Protein AF-A0A6J7XWM8-F1 (afdb_monomer_lite)

pLDDT: mean 73.77, std 18.34, range [43.09, 97.12]

Organism: NCBI:txid449393

Secondary structure (DSSP, 8-state):
-----------TT--HHHHHIIIIIHHHHHHHHHHHHHHHHHHHHHHHHHHHHHHT-

Foldseek 3Di:
DDPPPCPVPVPPPQDPVNCCCPVPVVVVVVVVVVVVVVVVVVVVVVVVVVVVVVVVD

Structure (mmCIF, N/CA/C/O backbone):
data_AF-A0A6J7XWM8-F1
#
_entry.id   AF-A0A6J7XWM8-F1
#
loop_
_atom_site.group_PDB
_atom_site.id
_atom_site.type_symbol
_atom_site.label_atom_id
_atom_site.label_alt_id
_atom_site.label_comp_id
_atom_site.label_asym_id
_atom_site.label_entity_id
_atom_site.label_seq_id
_atom_site.pdbx_PDB_ins_code
_atom_site.Cartn_x
_atom_site.Cartn_y
_atom_site.Cartn_z
_atom_site.occupancy
_atom_site.B_iso_or_equiv
_atom_site.auth_seq_id
_atom_site.auth_comp_id
_atom_site.auth_asym_id
_atom_site.auth_atom_id
_atom_site.pdbx_PDB_model_num
ATOM 1 N N . MET A 1 1 ? 12.965 30.587 -21.931 1.00 43.09 1 MET A N 1
ATOM 2 C CA . MET A 1 1 ? 13.384 29.290 -21.358 1.00 43.09 1 MET A CA 1
ATOM 3 C C . MET A 1 1 ? 12.310 28.867 -20.379 1.00 43.09 1 MET A C 1
ATOM 5 O O . MET A 1 1 ? 12.090 29.583 -19.414 1.00 43.09 1 MET A O 1
ATOM 9 N N . ILE A 1 2 ? 11.572 27.801 -20.682 1.00 49.78 2 ILE A N 1
ATOM 10 C CA . ILE A 1 2 ? 10.542 27.270 -19.785 1.00 49.78 2 ILE A CA 1
ATOM 11 C C . ILE A 1 2 ? 11.266 26.283 -18.870 1.00 49.78 2 ILE A C 1
ATOM 13 O O . ILE A 1 2 ? 11.781 25.282 -19.365 1.00 49.78 2 ILE A O 1
ATOM 17 N N . ASN A 1 3 ? 11.364 26.593 -17.573 1.00 53.75 3 ASN A N 1
ATOM 18 C CA . ASN A 1 3 ? 11.765 25.614 -16.566 1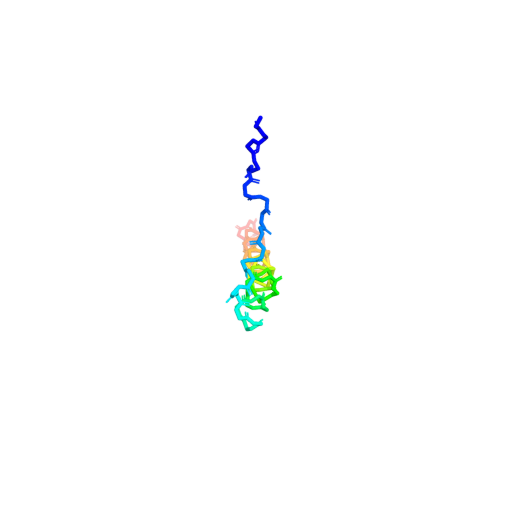.00 53.75 3 ASN A CA 1
ATOM 19 C C . ASN A 1 3 ? 10.690 24.531 -16.570 1.00 53.75 3 ASN A C 1
ATOM 21 O O . ASN A 1 3 ? 9.601 24.723 -16.034 1.00 53.75 3 ASN A O 1
ATOM 25 N N . GLN A 1 4 ? 10.968 23.431 -17.265 1.00 58.69 4 GLN A N 1
ATOM 26 C CA . GLN A 1 4 ? 10.179 22.222 -17.139 1.00 58.69 4 GLN A CA 1
ATOM 27 C C . GLN A 1 4 ? 10.522 21.630 -15.780 1.00 58.69 4 GLN A C 1
ATOM 29 O O . GLN A 1 4 ? 11.422 20.806 -15.651 1.00 58.69 4 GLN A O 1
ATOM 34 N N . GLU A 1 5 ? 9.831 22.133 -14.758 1.00 58.25 5 GLU A N 1
ATOM 35 C CA . GLU A 1 5 ? 9.598 21.409 -13.517 1.00 58.25 5 GLU A CA 1
ATOM 36 C C . GLU A 1 5 ? 9.350 19.951 -13.910 1.00 58.25 5 GLU A C 1
ATOM 38 O O . GLU A 1 5 ? 8.486 19.683 -14.749 1.00 58.25 5 GLU A O 1
ATOM 43 N N . GLN A 1 6 ? 10.182 19.051 -13.383 1.00 55.12 6 GLN A N 1
ATOM 44 C CA . GLN A 1 6 ? 10.146 17.603 -13.566 1.00 55.12 6 GLN A CA 1
ATOM 45 C C . GLN A 1 6 ? 8.758 17.051 -13.226 1.00 55.12 6 GLN A C 1
ATOM 47 O O . GLN A 1 6 ? 8.522 16.486 -12.163 1.00 55.12 6 GLN A O 1
ATOM 52 N N . GLY A 1 7 ? 7.809 17.219 -14.141 1.00 54.16 7 GLY A N 1
ATOM 53 C CA . GLY A 1 7 ? 6.511 16.586 -14.085 1.00 54.16 7 GLY A CA 1
ATOM 54 C C . GLY A 1 7 ? 6.750 15.116 -14.324 1.00 54.16 7 GLY A C 1
ATOM 55 O O . GLY A 1 7 ? 6.952 14.763 -15.475 1.00 54.16 7 GLY A O 1
ATOM 56 N N . ALA A 1 8 ? 6.817 14.336 -13.236 1.00 59.00 8 ALA A N 1
ATOM 57 C CA . ALA A 1 8 ? 6.971 12.881 -13.157 1.00 59.00 8 ALA A CA 1
ATOM 58 C C . ALA A 1 8 ? 7.278 12.222 -14.510 1.00 59.00 8 ALA A C 1
ATOM 60 O O . ALA A 1 8 ? 6.476 11.457 -15.047 1.00 59.00 8 ALA A O 1
ATOM 61 N N . VAL A 1 9 ? 8.427 12.571 -15.094 1.00 55.28 9 VAL A N 1
ATOM 62 C CA . VAL A 1 9 ? 8.856 11.959 -16.338 1.00 55.28 9 VAL A CA 1
ATOM 63 C C . VAL A 1 9 ? 9.269 10.582 -15.880 1.00 55.28 9 VAL A C 1
ATOM 65 O O . VAL A 1 9 ? 10.252 10.452 -15.152 1.00 55.28 9 VAL A O 1
ATOM 68 N N . LEU A 1 10 ? 8.450 9.580 -16.209 1.00 57.12 10 LEU A N 1
ATOM 69 C CA . LEU A 1 10 ? 8.850 8.184 -16.151 1.00 57.12 10 LEU A CA 1
ATOM 70 C C . LEU A 1 10 ? 10.186 8.134 -16.874 1.00 57.12 10 LEU A C 1
ATOM 72 O O . LEU A 1 10 ? 10.230 8.276 -18.097 1.00 57.12 10 LEU A O 1
ATOM 76 N N . ASP A 1 11 ? 11.266 8.079 -16.100 1.00 58.44 11 ASP A N 1
ATOM 77 C CA . ASP A 1 11 ? 12.609 8.112 -16.644 1.00 58.44 11 ASP A CA 1
ATOM 78 C C . ASP A 1 11 ? 12.639 6.990 -17.690 1.00 58.44 11 ASP A C 1
ATOM 80 O O . ASP A 1 11 ? 12.281 5.860 -17.337 1.00 58.44 11 ASP A O 1
ATOM 84 N N . PRO A 1 12 ? 12.973 7.235 -18.972 1.00 58.75 12 PRO A N 1
ATOM 85 C CA . PRO A 1 12 ? 12.834 6.225 -20.030 1.00 58.75 12 PRO A CA 1
ATOM 86 C C . PRO A 1 12 ? 13.634 4.935 -19.771 1.00 58.75 12 PRO A C 1
ATOM 88 O O . PRO A 1 12 ? 13.547 3.970 -20.524 1.00 58.75 12 PRO A O 1
ATOM 91 N N . LYS A 1 13 ? 14.448 4.936 -18.710 1.00 66.62 13 LYS A N 1
ATOM 92 C CA . LYS A 1 13 ? 15.286 3.849 -18.209 1.00 66.62 13 LYS A CA 1
ATOM 93 C C . LYS A 1 13 ? 14.684 3.094 -17.017 1.00 66.62 13 LYS A C 1
ATOM 95 O O . LYS A 1 13 ? 15.318 2.165 -16.519 1.00 66.62 13 LYS A O 1
ATOM 100 N N . MET A 1 14 ? 13.504 3.473 -16.525 1.00 65.69 14 MET A N 1
ATOM 101 C CA . MET A 1 14 ? 12.865 2.790 -15.406 1.00 65.69 14 MET A CA 1
ATOM 102 C C . MET A 1 14 ? 12.333 1.432 -15.884 1.00 65.69 14 MET A C 1
ATOM 104 O O . MET A 1 14 ? 11.468 1.352 -16.753 1.00 65.69 14 MET A O 1
ATOM 108 N N . SER A 1 15 ? 12.888 0.350 -15.331 1.00 81.31 15 SER A N 1
ATOM 109 C CA . SER A 1 15 ? 12.466 -1.018 -15.650 1.00 81.31 15 SER A CA 1
ATOM 110 C C . SER A 1 15 ? 10.959 -1.191 -15.432 1.00 81.31 15 SER A C 1
ATOM 112 O O . SER A 1 15 ? 10.413 -0.664 -14.461 1.00 81.31 15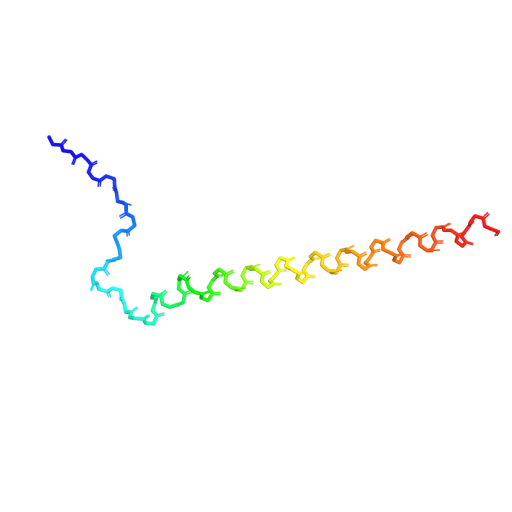 SER A O 1
ATOM 114 N N . ALA A 1 16 ? 10.293 -1.975 -16.287 1.00 83.44 16 ALA A N 1
ATOM 115 C CA . ALA A 1 16 ? 8.862 -2.273 -16.170 1.00 83.44 16 ALA A CA 1
ATOM 116 C C . ALA A 1 16 ? 8.482 -2.754 -14.756 1.00 83.44 16 ALA A C 1
ATOM 118 O O . ALA A 1 16 ? 7.452 -2.357 -14.215 1.00 83.44 16 ALA A O 1
ATOM 119 N N . THR A 1 17 ? 9.361 -3.525 -14.110 1.00 84.44 17 THR A N 1
ATOM 120 C CA . THR A 1 17 ? 9.190 -3.963 -12.719 1.00 84.44 17 THR A CA 1
ATOM 121 C C . THR A 1 17 ? 9.142 -2.788 -11.743 1.00 84.44 17 THR A C 1
ATOM 123 O O . THR A 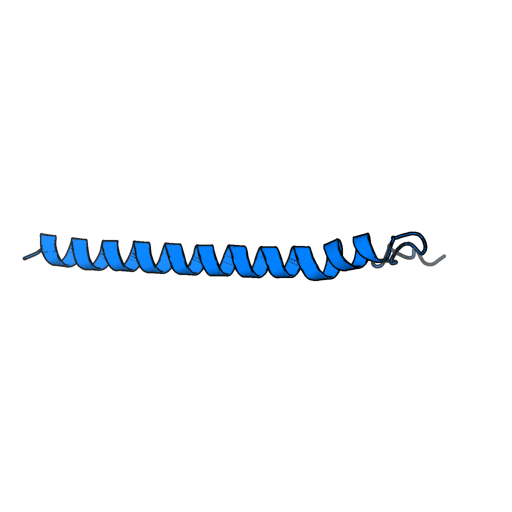1 17 ? 8.292 -2.758 -10.859 1.00 84.44 17 THR A O 1
ATOM 126 N N . ALA A 1 18 ? 10.022 -1.797 -11.905 1.00 84.38 18 ALA A N 1
ATOM 127 C CA . ALA A 1 18 ? 10.066 -0.626 -11.034 1.00 84.38 18 ALA A CA 1
ATOM 128 C C . ALA A 1 18 ? 8.817 0.254 -11.199 1.00 84.38 18 ALA A C 1
ATOM 130 O O . ALA A 1 18 ? 8.306 0.775 -10.208 1.00 84.38 18 ALA A O 1
ATOM 131 N N . ILE A 1 19 ? 8.269 0.345 -12.413 1.00 88.19 19 ILE A N 1
ATOM 132 C CA . ILE A 1 19 ? 7.000 1.039 -12.672 1.00 88.19 19 ILE A CA 1
ATOM 133 C C . ILE A 1 19 ? 5.846 0.322 -11.955 1.00 88.19 19 ILE A C 1
ATOM 135 O O . ILE A 1 19 ? 5.094 0.956 -11.218 1.00 88.19 19 ILE A O 1
ATOM 139 N N . VAL A 1 20 ? 5.728 -1.002 -12.102 1.00 90.25 20 VAL A N 1
ATOM 140 C CA . VAL A 1 20 ? 4.665 -1.781 -11.440 1.00 90.25 20 VAL A CA 1
ATOM 141 C C . VAL A 1 20 ? 4.755 -1.659 -9.919 1.00 90.25 20 VAL A C 1
ATOM 143 O O . VAL A 1 20 ? 3.748 -1.424 -9.253 1.00 90.25 20 VAL A O 1
ATOM 146 N N . VAL A 1 21 ? 5.958 -1.761 -9.352 1.00 89.44 21 VAL A N 1
ATOM 147 C CA . VAL A 1 21 ? 6.148 -1.600 -7.906 1.00 89.44 21 VAL A CA 1
ATOM 148 C C . VAL A 1 21 ? 5.706 -0.205 -7.460 1.00 89.44 21 VAL A C 1
ATOM 150 O O . VAL A 1 21 ? 4.893 -0.081 -6.546 1.00 89.44 21 VAL A O 1
ATOM 153 N N . THR A 1 22 ? 6.198 0.835 -8.132 1.00 89.81 22 THR A N 1
ATOM 154 C CA . THR A 1 22 ? 6.008 2.225 -7.700 1.00 89.81 22 THR A CA 1
ATOM 155 C C . THR A 1 22 ? 4.562 2.685 -7.834 1.00 89.81 22 THR A C 1
ATOM 157 O O . THR A 1 22 ? 4.022 3.297 -6.918 1.00 89.81 22 THR A O 1
ATOM 160 N N . TYR A 1 23 ? 3.922 2.379 -8.962 1.00 87.75 23 TYR A N 1
ATOM 161 C CA . TYR A 1 23 ? 2.611 2.936 -9.296 1.00 87.75 23 TYR A CA 1
ATOM 162 C C . TYR A 1 23 ? 1.445 1.993 -9.002 1.00 87.75 23 TYR A C 1
ATOM 164 O O . TYR A 1 23 ? 0.302 2.443 -9.002 1.00 87.75 23 TYR A O 1
ATOM 172 N N . VAL A 1 24 ? 1.703 0.708 -8.739 1.00 92.94 24 VAL A N 1
ATOM 173 C CA . VAL A 1 24 ? 0.648 -0.273 -8.444 1.00 92.94 24 VAL A CA 1
ATOM 174 C C . VAL A 1 24 ? 0.814 -0.841 -7.043 1.00 92.94 24 VAL A C 1
ATOM 176 O O . VAL A 1 24 ? -0.084 -0.695 -6.218 1.00 92.94 24 VAL A O 1
ATOM 179 N N . LEU A 1 25 ? 1.962 -1.450 -6.737 1.00 94.50 25 LEU A N 1
ATOM 180 C CA . LEU A 1 25 ? 2.119 -2.160 -5.464 1.00 94.50 25 LEU A CA 1
ATOM 181 C C . LEU A 1 25 ? 2.148 -1.215 -4.261 1.00 94.50 25 LEU A C 1
ATOM 183 O O . LEU A 1 25 ? 1.491 -1.510 -3.267 1.00 94.50 25 LEU A O 1
ATOM 187 N N . ILE A 1 26 ? 2.854 -0.082 -4.344 1.00 94.62 26 ILE A N 1
ATOM 188 C CA . ILE A 1 26 ? 2.922 0.882 -3.232 1.00 94.62 26 ILE A CA 1
ATOM 189 C C . ILE A 1 26 ? 1.532 1.457 -2.894 1.00 94.62 26 ILE A C 1
ATOM 191 O O . ILE A 1 26 ? 1.137 1.359 -1.728 1.00 94.62 26 ILE A O 1
ATOM 195 N N . PRO A 1 27 ? 0.744 1.996 -3.850 1.00 95.12 27 PRO A N 1
ATOM 196 C CA . PRO A 1 27 ? -0.599 2.495 -3.548 1.00 95.12 27 PRO A CA 1
ATOM 197 C C . PRO A 1 27 ? -1.536 1.416 -3.001 1.00 95.12 27 PRO A C 1
ATOM 199 O O . PRO A 1 27 ? -2.274 1.670 -2.050 1.00 95.12 27 PRO A O 1
ATOM 202 N N . VAL A 1 28 ? -1.485 0.201 -3.558 1.00 96.88 28 VAL A N 1
ATOM 203 C CA . VAL A 1 28 ? -2.314 -0.921 -3.094 1.00 96.88 28 VAL A CA 1
ATOM 204 C C . VAL A 1 28 ? -1.934 -1.326 -1.67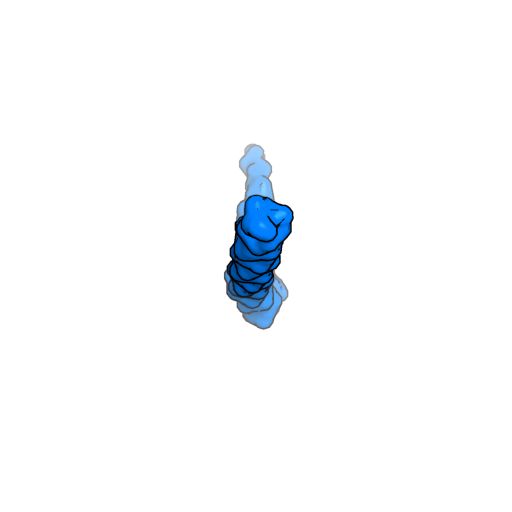0 1.00 96.88 28 VAL A C 1
ATOM 206 O O . VAL A 1 28 ? -2.814 -1.494 -0.829 1.00 96.88 28 VAL A O 1
ATOM 209 N N . ALA A 1 29 ? -0.639 -1.430 -1.361 1.00 96.50 29 ALA A N 1
ATOM 210 C CA . ALA A 1 29 ? -0.171 -1.757 -0.018 1.00 96.50 29 ALA A CA 1
ATOM 211 C C . ALA A 1 29 ? -0.576 -0.686 1.007 1.00 96.50 29 ALA A C 1
ATOM 213 O O . ALA A 1 29 ? -1.033 -1.029 2.096 1.00 96.50 29 ALA A O 1
ATOM 214 N N . LEU A 1 30 ? -0.477 0.600 0.648 1.00 97.06 30 LEU A N 1
ATOM 215 C CA . LEU A 1 30 ? -0.950 1.703 1.489 1.00 97.06 30 LEU A CA 1
ATOM 216 C C . LEU A 1 30 ? -2.456 1.613 1.740 1.00 97.06 30 LEU A C 1
ATOM 218 O O . LEU A 1 30 ? -2.891 1.720 2.885 1.00 97.06 30 LEU A O 1
ATOM 222 N N . PHE A 1 31 ? -3.249 1.368 0.697 1.00 96.69 31 PHE A N 1
ATOM 223 C CA . PHE A 1 31 ? -4.697 1.223 0.823 1.00 96.69 31 PHE A CA 1
ATOM 224 C C . PHE A 1 31 ? -5.080 0.066 1.755 1.00 96.69 31 PHE A C 1
ATOM 226 O O . PHE A 1 31 ? -5.914 0.236 2.647 1.00 96.69 31 PHE A O 1
ATOM 233 N N . VAL A 1 32 ? -4.440 -1.094 1.591 1.00 97.12 32 VAL A N 1
ATOM 234 C CA . VAL A 1 32 ? -4.665 -2.263 2.451 1.00 97.12 32 VAL A CA 1
ATOM 235 C C . VAL A 1 32 ? -4.240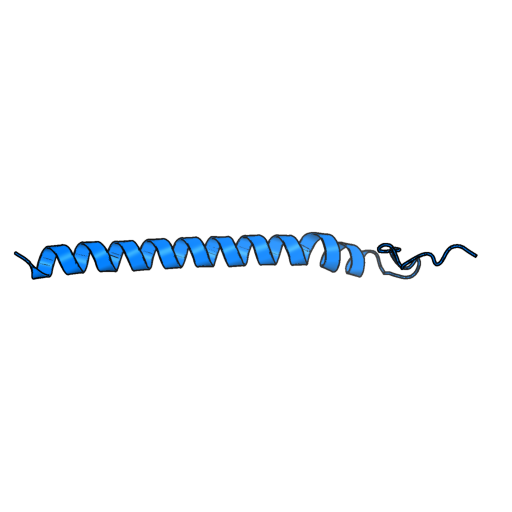 -1.965 3.890 1.00 97.12 32 VAL A C 1
ATOM 237 O O . VAL A 1 32 ? -4.998 -2.244 4.815 1.00 97.12 32 VAL A O 1
ATOM 240 N N . GLY A 1 33 ? -3.074 -1.345 4.087 1.00 97.06 33 GLY A N 1
ATOM 241 C CA . GLY A 1 33 ? -2.570 -0.975 5.409 1.00 97.06 33 GLY A CA 1
ATOM 242 C C . GLY A 1 33 ? -3.504 -0.019 6.154 1.00 97.06 33 GLY A C 1
ATOM 243 O O . GLY A 1 33 ? -3.843 -0.269 7.309 1.00 97.06 33 GLY A O 1
ATOM 244 N N . ILE A 1 34 ? -3.986 1.031 5.482 1.00 95.69 34 ILE A N 1
ATOM 245 C CA . ILE A 1 34 ? -4.938 1.991 6.062 1.00 95.69 34 ILE A CA 1
ATOM 246 C C . ILE A 1 34 ? -6.278 1.313 6.362 1.00 95.69 34 ILE A C 1
ATOM 248 O O . ILE A 1 34 ? -6.845 1.537 7.428 1.00 95.69 34 ILE A O 1
ATOM 252 N N . SER A 1 35 ? -6.770 0.459 5.461 1.00 94.62 35 SER A N 1
ATOM 253 C CA . SER A 1 35 ? -8.033 -0.263 5.658 1.00 94.62 35 SER A CA 1
ATOM 254 C C . SER A 1 35 ? -7.973 -1.198 6.867 1.00 94.62 35 SER A C 1
ATOM 256 O O . SER A 1 35 ? -8.888 -1.209 7.688 1.00 94.62 35 SER A O 1
ATOM 258 N N . LEU A 1 36 ? -6.872 -1.942 7.018 1.00 95.38 36 LEU A N 1
ATOM 259 C CA . LEU A 1 36 ? -6.638 -2.805 8.176 1.00 95.38 36 LEU A CA 1
ATOM 260 C C . LEU A 1 36 ? -6.520 -1.996 9.467 1.00 95.38 36 LEU A C 1
ATOM 262 O O . LEU A 1 36 ? -7.113 -2.373 10.475 1.00 95.38 36 LEU A O 1
ATOM 266 N N . PHE A 1 37 ? -5.799 -0.874 9.436 1.00 94.25 37 PHE A N 1
ATOM 267 C CA . PHE A 1 37 ? -5.691 0.018 10.585 1.00 94.25 37 PHE A CA 1
ATOM 268 C C . PHE A 1 37 ? -7.062 0.572 10.993 1.00 94.25 37 PHE A C 1
ATOM 270 O O . PHE A 1 37 ? -7.449 0.469 12.154 1.00 94.25 37 PHE A O 1
ATOM 277 N N . ALA A 1 38 ? -7.843 1.084 10.040 1.00 91.69 38 ALA A N 1
ATOM 278 C CA . ALA A 1 38 ? -9.191 1.587 10.288 1.00 91.69 38 ALA A CA 1
ATOM 279 C C . ALA A 1 38 ? -10.110 0.501 10.872 1.00 91.69 38 ALA A C 1
ATOM 281 O O . ALA A 1 38 ? -10.815 0.745 11.853 1.00 91.69 38 ALA A O 1
ATOM 282 N N . TYR A 1 39 ? -10.055 -0.718 10.332 1.00 90.56 39 TYR A N 1
ATOM 283 C CA . TYR A 1 39 ? -10.804 -1.859 10.854 1.00 90.56 39 TYR A CA 1
ATOM 284 C C . TYR A 1 39 ? -10.404 -2.199 12.296 1.00 90.56 39 TYR A C 1
ATOM 286 O O . TYR A 1 39 ? -11.268 -2.276 13.169 1.00 90.56 39 TYR A O 1
ATOM 294 N N . ALA A 1 40 ? -9.101 -2.312 12.571 1.00 89.81 40 ALA A N 1
ATOM 295 C CA . ALA A 1 40 ? -8.588 -2.586 13.909 1.00 89.81 40 ALA A CA 1
ATOM 296 C C . ALA A 1 40 ? -9.005 -1.501 14.912 1.00 89.81 40 ALA A C 1
ATOM 298 O O . ALA A 1 40 ? -9.521 -1.819 15.980 1.00 89.81 40 ALA A O 1
ATOM 299 N N . THR A 1 41 ? -8.868 -0.220 14.548 1.00 86.81 41 THR A N 1
ATOM 300 C CA . THR A 1 41 ? -9.294 0.889 15.418 1.00 86.81 41 THR A CA 1
ATOM 301 C C . THR A 1 41 ? -10.792 0.873 15.688 1.00 86.81 41 THR A C 1
ATOM 303 O O . THR A 1 41 ? -11.199 1.185 16.802 1.00 86.81 41 THR A O 1
ATOM 306 N N . THR A 1 42 ? -11.610 0.479 14.708 1.00 82.25 42 THR A N 1
ATOM 307 C CA . THR A 1 42 ? -13.062 0.373 14.876 1.00 82.25 42 THR A CA 1
ATOM 308 C C . THR A 1 42 ? -13.405 -0.724 15.877 1.00 82.25 42 THR A C 1
ATOM 310 O O . THR A 1 42 ? -14.138 -0.449 16.822 1.00 82.25 42 THR A O 1
ATOM 313 N N . ILE A 1 43 ? -12.814 -1.918 15.738 1.00 78.81 43 ILE A N 1
ATOM 314 C CA . ILE A 1 43 ? -13.024 -3.031 16.678 1.00 78.81 43 ILE A CA 1
ATOM 315 C C . ILE A 1 43 ? -12.582 -2.654 18.092 1.00 78.81 43 ILE A C 1
ATOM 317 O O . ILE A 1 43 ? -13.342 -2.848 19.038 1.00 78.81 43 ILE A O 1
ATOM 321 N N . SER A 1 44 ? -11.391 -2.063 18.245 1.00 71.19 44 SER A N 1
ATOM 322 C CA . SER A 1 44 ? -10.903 -1.633 19.560 1.00 71.19 44 SER A CA 1
ATOM 323 C C . SER A 1 44 ? -11.813 -0.585 20.203 1.00 71.19 44 SER A C 1
ATOM 325 O O . SER A 1 44 ? -11.962 -0.557 21.424 1.00 71.19 44 SER A O 1
ATOM 327 N N . LYS A 1 45 ? -12.454 0.269 19.396 1.00 60.69 45 LYS A N 1
ATOM 328 C CA . LYS A 1 45 ? -13.446 1.229 19.886 1.00 60.69 45 LYS A CA 1
ATOM 329 C C . LYS A 1 45 ? -14.727 0.533 20.350 1.00 60.69 45 LYS A C 1
ATOM 331 O O . LYS A 1 45 ? -15.243 0.882 21.407 1.00 60.69 45 LYS A O 1
ATOM 336 N N . THR A 1 46 ? -15.198 -0.471 19.609 1.00 57.78 46 THR A N 1
ATOM 337 C CA . THR A 1 46 ? -16.394 -1.249 19.967 1.00 57.78 46 THR A CA 1
ATOM 338 C C . THR A 1 46 ? -16.203 -2.024 21.275 1.00 57.78 46 THR A C 1
ATOM 340 O O . THR A 1 46 ? -17.067 -1.949 22.142 1.00 57.78 46 THR A O 1
ATOM 343 N N . GLU A 1 47 ? -15.048 -2.670 21.486 1.00 55.62 47 GLU A N 1
ATOM 344 C CA . GLU A 1 47 ? -14.746 -3.342 22.765 1.00 55.62 47 GLU A CA 1
ATOM 345 C C . GLU A 1 47 ? -14.676 -2.361 23.949 1.00 55.62 47 GLU A C 1
ATOM 347 O O . GLU A 1 47 ? -15.112 -2.682 25.057 1.00 55.62 47 GLU A O 1
ATOM 352 N N . SER A 1 48 ? -14.161 -1.146 23.731 1.00 54.06 48 SER A N 1
ATOM 353 C CA . SER A 1 48 ? -14.109 -0.126 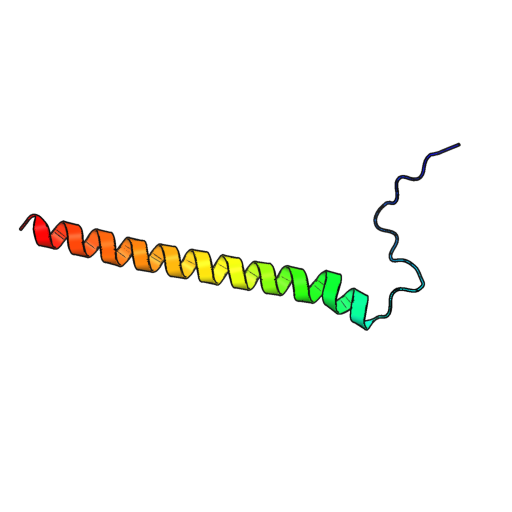24.782 1.00 54.06 48 SER A CA 1
ATOM 354 C C . SER A 1 48 ? -15.493 0.417 25.150 1.00 54.06 48 SER A C 1
ATOM 356 O O . SER A 1 48 ? -15.714 0.730 26.318 1.00 54.06 48 SER A O 1
ATOM 358 N N . GLU A 1 49 ? -16.412 0.561 24.193 1.00 54.88 49 GLU A N 1
ATOM 359 C CA . GLU A 1 49 ? -17.767 1.070 24.455 1.00 54.88 49 GLU A CA 1
ATOM 360 C C . GLU A 1 49 ? -18.641 0.020 25.172 1.00 54.88 49 GLU A C 1
ATOM 362 O O . GLU A 1 49 ? -19.344 0.369 26.124 1.00 54.88 49 GLU A O 1
ATOM 367 N N . ASP A 1 50 ? -18.515 -1.267 24.825 1.00 52.41 50 ASP A N 1
ATOM 368 C CA . ASP A 1 50 ? -19.209 -2.358 25.532 1.00 52.41 50 ASP A CA 1
ATOM 369 C C . ASP A 1 50 ? -18.679 -2.565 26.964 1.00 52.41 50 ASP A C 1
ATOM 371 O O . ASP A 1 50 ? -19.457 -2.761 27.902 1.00 52.41 50 ASP A O 1
ATOM 375 N N . SER A 1 51 ? -17.362 -2.445 27.175 1.00 51.97 51 SER A N 1
ATOM 376 C CA . SER A 1 51 ? -16.755 -2.538 28.511 1.00 51.97 51 SER A CA 1
ATOM 377 C C . SER A 1 51 ? -17.223 -1.407 29.442 1.00 51.97 51 SER A C 1
ATOM 379 O O . SER A 1 51 ? -17.593 -1.656 30.593 1.00 51.97 51 SER A O 1
ATOM 381 N N . VAL A 1 52 ? -17.323 -0.169 28.939 1.00 53.38 52 VAL A N 1
ATOM 382 C CA . VAL A 1 52 ? -17.805 0.982 29.726 1.00 53.38 52 VAL A CA 1
ATOM 383 C C . VAL A 1 52 ? -19.274 0.823 30.135 1.00 53.38 52 VAL A C 1
ATOM 385 O O . VAL A 1 52 ? -19.620 1.125 31.276 1.00 53.38 52 VAL A O 1
ATOM 388 N N . LEU A 1 53 ? -20.136 0.290 29.263 1.00 55.06 53 LEU A N 1
ATOM 389 C CA . LEU A 1 53 ? -21.546 0.038 29.593 1.00 55.06 53 LEU A CA 1
ATOM 390 C C . LEU A 1 53 ? -21.729 -1.035 30.678 1.00 55.06 53 LEU A C 1
ATOM 392 O O . LEU A 1 53 ? -22.673 -0.947 31.465 1.00 55.06 53 LEU A O 1
ATOM 396 N N . THR A 1 54 ? -20.825 -2.015 30.771 1.00 54.53 54 THR A N 1
ATOM 397 C CA . THR A 1 54 ? -20.875 -3.033 31.838 1.00 54.53 54 THR A CA 1
ATOM 398 C C . THR A 1 54 ? -20.372 -2.546 33.196 1.00 54.53 54 THR A C 1
ATOM 400 O O . THR A 1 54 ? -20.767 -3.110 34.211 1.00 54.53 54 THR A O 1
ATOM 403 N N . HIS A 1 55 ? -19.557 -1.489 33.246 1.00 51.94 55 HIS A N 1
ATOM 404 C CA . HIS A 1 55 ? -19.030 -0.952 34.508 1.00 51.94 55 HIS A CA 1
ATOM 405 C C . HIS A 1 55 ? -19.980 0.036 35.207 1.00 51.94 55 HIS A C 1
ATOM 407 O O . HIS A 1 55 ? -19.749 0.407 36.355 1.00 51.94 55 HIS A O 1
ATOM 413 N N . ILE A 1 56 ? -21.037 0.482 34.518 1.00 56.28 56 ILE A N 1
ATOM 414 C CA . ILE A 1 56 ? -22.037 1.430 35.040 1.00 56.28 56 ILE A CA 1
ATOM 415 C C . ILE A 1 56 ? -23.294 0.695 35.567 1.00 56.28 56 ILE A C 1
ATOM 417 O O . ILE A 1 56 ? -24.201 1.338 36.093 1.00 56.28 56 ILE A O 1
ATOM 421 N N . LYS A 1 57 ? -23.371 -0.641 35.453 1.00 43.75 57 LYS A N 1
ATOM 422 C CA . LYS A 1 57 ? -24.540 -1.432 35.872 1.00 43.75 57 LYS A CA 1
ATOM 423 C C . LYS A 1 57 ? -24.383 -2.078 37.245 1.00 43.75 57 LYS A C 1
ATOM 425 O O . LYS A 1 57 ? -23.295 -2.623 37.522 1.00 43.75 57 LYS A O 1
#

Radius of gyration: 22.41 Å; chains: 1; bounding box: 40×33×57 Å

Sequence (57 aa):
MINQEQGAVLDPKMSATAIVVTYVLIPVALFVGISLFAYATTISKTESEDSVLTHIK